Protein AF-A0A1G3KMD3-F1 (afdb_monomer_lite)

Sequence (163 aa):
MLLGLLVRQLAKPSARDAGPRIPVARTHPEAPNAVLRAITETIAKHGPEALTHSEKLIWNTAVVISFMTGDCRIAVPSDARVLSWGAARAGFNEMGFPALAELVRLFVLELAYRADLNVQNGTANSASLLRIAVLKQSFQASEGDIDFPREVEQLICRVYEWA

Structure (mmCIF, N/CA/C/O backbone):
data_AF-A0A1G3KMD3-F1
#
_entry.id   AF-A0A1G3KMD3-F1
#
loop_
_atom_site.group_PDB
_atom_site.id
_atom_site.type_symbol
_atom_site.label_atom_id
_atom_site.label_alt_id
_atom_site.label_comp_id
_atom_site.label_asym_id
_atom_site.label_entity_id
_atom_site.label_seq_id
_atom_site.pdbx_PDB_ins_code
_atom_site.Cartn_x
_atom_site.Cartn_y
_atom_site.Cartn_z
_atom_site.occupancy
_atom_site.B_iso_or_equiv
_atom_site.auth_seq_id
_atom_site.auth_comp_id
_atom_site.auth_asym_id
_atom_site.auth_atom_id
_atom_site.pdbx_PDB_model_num
ATOM 1 N N . MET A 1 1 ? -3.306 20.241 13.737 1.00 45.44 1 MET A N 1
ATOM 2 C CA . MET A 1 1 ? -2.906 20.863 12.441 1.00 45.44 1 MET A CA 1
ATOM 3 C C . MET A 1 1 ? -2.231 19.846 11.499 1.00 45.44 1 MET A C 1
ATOM 5 O O . MET A 1 1 ? -1.619 20.251 10.516 1.00 45.44 1 MET A O 1
ATOM 9 N N . LEU A 1 2 ? -2.371 18.533 11.756 1.00 51.25 2 LEU A N 1
ATOM 10 C CA . LEU A 1 2 ? -1.781 17.442 10.967 1.00 51.25 2 LEU A CA 1
ATOM 11 C C . LEU A 1 2 ? -2.693 16.989 9.817 1.00 51.25 2 LEU A C 1
ATOM 13 O O . LEU A 1 2 ? -2.203 16.745 8.716 1.00 51.25 2 LEU A O 1
ATOM 17 N N . LEU A 1 3 ? -4.017 17.007 10.019 1.00 44.91 3 LEU A N 1
ATOM 18 C CA . LEU A 1 3 ? -5.015 16.786 8.959 1.00 44.91 3 LEU A CA 1
ATOM 19 C C . LEU A 1 3 ? -4.788 17.666 7.716 1.00 44.91 3 LEU A C 1
ATOM 21 O O . LEU A 1 3 ? -4.818 17.169 6.595 1.00 44.91 3 LEU A O 1
ATOM 25 N N . GLY A 1 4 ? -4.476 18.955 7.892 1.00 36.94 4 GLY A N 1
ATOM 26 C CA . GLY A 1 4 ? -4.203 19.866 6.771 1.00 36.94 4 GLY A CA 1
ATOM 27 C C . GLY A 1 4 ? -2.923 19.536 5.987 1.00 36.94 4 GLY A C 1
ATOM 28 O O . GLY A 1 4 ? -2.862 19.767 4.779 1.00 36.94 4 GLY A O 1
ATOM 29 N N . LEU A 1 5 ? -1.913 18.958 6.648 1.00 53.28 5 LEU A N 1
ATOM 30 C CA . LEU A 1 5 ? -0.668 18.506 6.014 1.00 53.28 5 LEU A CA 1
ATOM 31 C C . LEU A 1 5 ? -0.867 17.187 5.257 1.00 53.28 5 LEU A C 1
ATOM 33 O O . LEU A 1 5 ? -0.389 17.063 4.131 1.00 53.28 5 LEU A O 1
ATOM 37 N N . LEU A 1 6 ? -1.632 16.249 5.820 1.00 52.62 6 LEU A N 1
ATOM 38 C CA . LEU A 1 6 ? -1.981 14.980 5.170 1.00 52.62 6 LEU A CA 1
ATOM 39 C C . LEU A 1 6 ? -2.913 15.185 3.968 1.00 52.62 6 LEU A C 1
ATOM 41 O O . LEU A 1 6 ? -2.683 14.597 2.915 1.00 52.62 6 LEU A O 1
ATOM 45 N N . VAL A 1 7 ? -3.890 16.094 4.065 1.00 53.06 7 VAL A N 1
ATOM 46 C CA . VAL A 1 7 ? -4.731 16.502 2.924 1.00 53.06 7 VAL A CA 1
ATOM 47 C C . VAL A 1 7 ? -3.888 17.162 1.829 1.00 53.06 7 VAL A C 1
ATOM 49 O O . VAL A 1 7 ? -4.084 16.866 0.654 1.00 53.06 7 VAL A O 1
ATOM 52 N N . ARG A 1 8 ? -2.894 17.992 2.179 1.00 50.34 8 ARG A N 1
ATOM 53 C CA . ARG A 1 8 ? -1.948 18.557 1.196 1.00 50.34 8 ARG A CA 1
ATOM 54 C C . ARG A 1 8 ? -1.037 17.506 0.561 1.00 50.34 8 ARG A C 1
ATOM 56 O O . ARG A 1 8 ? -0.717 17.644 -0.614 1.00 50.34 8 ARG A O 1
ATOM 63 N N . GLN A 1 9 ? -0.617 16.477 1.296 1.00 53.16 9 GLN A N 1
ATOM 64 C CA . GLN A 1 9 ? 0.147 15.361 0.727 1.00 53.16 9 GLN A CA 1
ATOM 65 C C . GLN A 1 9 ? -0.710 14.480 -0.191 1.00 53.16 9 GLN A C 1
ATOM 67 O O . GLN A 1 9 ? -0.226 14.054 -1.234 1.00 53.16 9 GLN A O 1
ATOM 72 N N . LEU A 1 10 ? -1.983 14.261 0.150 1.00 51.44 10 LEU A N 1
ATOM 73 C CA . LEU A 1 10 ? -2.960 13.576 -0.705 1.00 51.44 10 LEU A CA 1
ATOM 74 C C . LEU A 1 10 ? -3.308 14.378 -1.967 1.00 51.44 10 LEU A C 1
ATOM 76 O O . LEU A 1 10 ? -3.586 13.785 -3.003 1.00 51.44 10 LEU A O 1
ATOM 80 N N . ALA A 1 11 ? -3.321 15.710 -1.874 1.00 44.06 11 ALA A N 1
ATOM 81 C CA . ALA A 1 11 ? -3.710 16.600 -2.964 1.00 44.06 11 ALA A CA 1
ATOM 82 C C . ALA A 1 11 ? -2.563 16.965 -3.913 1.00 44.06 11 ALA A C 1
ATOM 84 O O . ALA A 1 11 ? -2.844 17.518 -4.971 1.00 44.06 11 ALA A O 1
ATOM 85 N N . LYS A 1 12 ? -1.294 16.705 -3.561 1.00 42.81 12 LYS A N 1
ATOM 86 C CA . LYS A 1 12 ? -0.161 17.001 -4.448 1.00 42.81 12 LYS A CA 1
ATOM 87 C C . LYS A 1 12 ? -0.196 16.047 -5.647 1.00 42.81 12 LYS A C 1
ATOM 89 O O . LYS A 1 12 ? 0.104 14.863 -5.468 1.00 42.81 12 LYS A O 1
ATOM 94 N N . PRO A 1 13 ? -0.497 16.539 -6.864 1.00 41.72 13 PRO A N 1
ATOM 95 C CA . PRO A 1 13 ? -0.239 15.771 -8.066 1.00 41.72 13 PRO A CA 1
ATOM 96 C C . PRO A 1 13 ? 1.269 15.554 -8.092 1.00 41.72 13 PRO A C 1
ATOM 98 O O . PRO A 1 13 ? 2.044 16.507 -7.973 1.00 41.72 13 PRO A O 1
ATOM 101 N N . SER A 1 14 ? 1.699 14.302 -8.167 1.00 45.31 14 SER A N 1
ATOM 102 C CA . SER A 1 14 ? 3.107 14.051 -8.434 1.00 45.31 14 SER A CA 1
ATOM 103 C C . SER A 1 14 ? 3.384 14.581 -9.835 1.00 45.31 14 SER A C 1
ATOM 105 O O . SER A 1 14 ? 2.706 14.195 -10.785 1.00 45.31 14 SER A O 1
ATOM 107 N N . ALA A 1 15 ? 4.304 15.539 -9.944 1.00 39.72 15 ALA A N 1
ATOM 108 C CA . ALA A 1 15 ? 4.711 16.073 -11.232 1.00 39.72 15 ALA A CA 1
ATOM 109 C C . ALA A 1 15 ? 5.185 14.911 -12.113 1.00 39.72 15 ALA A C 1
ATOM 111 O O . ALA A 1 15 ? 5.959 14.058 -11.673 1.00 39.72 15 ALA A O 1
ATOM 112 N N . ARG A 1 16 ? 4.665 14.864 -13.338 1.00 42.00 16 ARG A N 1
ATOM 113 C CA . ARG A 1 16 ? 5.028 13.864 -14.333 1.00 42.00 16 ARG A CA 1
ATOM 114 C C . ARG A 1 16 ? 6.374 14.294 -14.907 1.00 42.00 16 ARG A C 1
ATOM 116 O O . ARG A 1 16 ? 6.384 15.108 -15.817 1.00 42.00 16 ARG A O 1
ATOM 123 N N . ASP A 1 17 ? 7.484 13.838 -14.328 1.00 48.19 17 ASP A N 1
ATOM 124 C CA . ASP A 1 17 ? 8.759 13.883 -15.044 1.00 48.19 17 ASP A CA 1
ATOM 125 C C . ASP A 1 17 ? 9.845 12.943 -14.513 1.00 48.19 17 ASP A C 1
ATOM 127 O O . ASP A 1 17 ? 9.898 12.604 -13.328 1.00 48.19 17 ASP A O 1
ATOM 131 N N . ALA A 1 18 ? 10.710 12.579 -15.465 1.00 40.84 18 ALA A N 1
ATOM 132 C CA . ALA A 1 18 ? 11.670 11.478 -15.507 1.00 40.84 18 ALA A CA 1
ATOM 133 C C . ALA A 1 18 ? 11.014 10.089 -15.502 1.00 40.84 18 ALA A C 1
ATOM 135 O O . ALA A 1 18 ? 10.571 9.575 -14.471 1.00 40.84 18 ALA A O 1
ATOM 136 N N . GLY A 1 19 ? 11.006 9.474 -16.689 1.00 49.06 19 GLY A N 1
ATOM 137 C CA . GLY A 1 19 ? 10.755 8.050 -16.841 1.00 49.06 19 GLY A CA 1
ATOM 138 C C . GLY A 1 19 ? 11.660 7.227 -15.911 1.00 49.06 19 GLY A C 1
ATOM 139 O O . GLY A 1 19 ? 12.709 7.707 -15.463 1.00 49.06 19 GLY A O 1
ATOM 140 N N . PRO A 1 20 ? 11.232 6.011 -15.566 1.00 50.19 20 PRO A N 1
ATOM 141 C CA . PRO A 1 20 ? 11.917 5.187 -14.588 1.00 50.19 20 PRO A CA 1
ATOM 142 C C . PRO A 1 20 ? 13.421 5.030 -14.862 1.00 50.19 20 PRO A C 1
ATOM 144 O O . PRO A 1 20 ? 13.838 4.814 -16.000 1.00 50.19 20 PRO A O 1
ATOM 147 N N . ARG A 1 21 ? 14.246 5.062 -13.806 1.00 58.69 21 ARG A N 1
ATOM 148 C CA . ARG A 1 21 ? 15.688 4.786 -13.908 1.00 58.69 21 ARG A CA 1
ATOM 149 C C . ARG A 1 21 ? 15.929 3.279 -13.993 1.00 58.69 21 ARG A C 1
ATOM 151 O O . ARG A 1 21 ? 16.470 2.679 -13.072 1.00 58.69 21 ARG A O 1
ATOM 158 N N . ILE A 1 22 ? 15.524 2.650 -15.092 1.00 53.31 22 ILE A N 1
ATOM 159 C CA . ILE A 1 22 ? 15.974 1.284 -15.372 1.00 53.31 22 ILE A CA 1
ATOM 160 C C . ILE A 1 22 ? 17.450 1.366 -15.795 1.00 53.31 22 ILE A C 1
ATOM 162 O O . ILE A 1 22 ? 17.789 2.195 -16.646 1.00 53.31 22 ILE A O 1
ATOM 166 N N . PRO A 1 23 ? 18.362 0.540 -15.255 1.00 41.34 23 PRO A N 1
ATOM 167 C CA . PRO A 1 23 ? 19.674 0.370 -15.865 1.00 41.34 23 PRO A CA 1
ATOM 168 C C . PRO A 1 23 ? 19.508 -0.081 -17.329 1.00 41.34 23 PRO A C 1
ATOM 170 O O . PRO A 1 23 ? 18.838 -1.069 -17.608 1.00 41.34 23 PRO A O 1
ATOM 173 N N . VAL A 1 24 ? 20.148 0.650 -18.249 1.00 39.69 24 VAL A N 1
ATOM 174 C CA . VAL A 1 24 ? 20.067 0.609 -19.734 1.00 39.69 24 VAL A CA 1
ATOM 175 C C . VAL A 1 24 ? 20.451 -0.743 -20.380 1.00 39.69 24 VAL A C 1
ATOM 177 O O . VAL A 1 24 ? 20.655 -0.851 -21.582 1.00 39.69 24 VAL A O 1
ATOM 180 N N . ALA A 1 25 ? 20.531 -1.825 -19.616 1.00 37.81 25 ALA A N 1
ATOM 181 C CA . ALA A 1 25 ? 20.879 -3.139 -20.127 1.00 37.81 25 ALA A CA 1
ATOM 182 C C . ALA A 1 25 ? 20.048 -4.207 -19.426 1.00 37.81 25 ALA A C 1
ATOM 184 O O . ALA A 1 25 ? 20.525 -4.748 -18.436 1.00 37.81 25 ALA A O 1
ATOM 185 N N . ARG A 1 26 ? 18.836 -4.518 -19.903 1.00 48.09 26 ARG A N 1
ATOM 186 C CA . ARG A 1 26 ? 18.143 -5.786 -19.593 1.00 48.09 26 ARG A CA 1
ATOM 187 C C . ARG A 1 26 ? 16.953 -6.005 -20.531 1.00 48.09 26 ARG A C 1
ATOM 189 O O . ARG A 1 26 ? 16.083 -5.157 -20.644 1.00 48.09 26 ARG A O 1
ATOM 196 N N . THR A 1 27 ? 16.944 -7.149 -21.208 1.00 41.28 27 THR A N 1
ATOM 197 C CA . THR A 1 27 ? 16.035 -7.546 -22.302 1.00 41.28 27 THR A CA 1
ATOM 198 C C . THR A 1 27 ? 14.841 -8.404 -21.856 1.00 41.28 27 THR A C 1
ATOM 200 O O . THR A 1 27 ? 14.217 -9.054 -22.688 1.00 41.28 27 THR A O 1
ATOM 203 N N . HIS A 1 28 ? 14.513 -8.436 -20.562 1.00 41.03 28 HIS A N 1
ATOM 204 C CA . HIS A 1 28 ? 13.380 -9.201 -20.032 1.00 41.03 28 HIS A CA 1
ATOM 205 C C . HIS A 1 28 ? 12.579 -8.370 -19.027 1.00 41.03 28 HIS A C 1
ATOM 207 O O . HIS A 1 28 ? 13.194 -7.569 -18.318 1.00 41.03 28 HIS A O 1
ATOM 213 N N . PRO A 1 29 ? 11.252 -8.586 -18.917 1.00 50.47 29 PRO A N 1
ATOM 214 C CA . PRO A 1 29 ? 10.494 -8.065 -17.792 1.00 50.47 29 PRO A CA 1
ATOM 215 C C . PRO A 1 29 ? 11.114 -8.640 -16.517 1.00 50.47 29 PRO A C 1
ATOM 217 O O . PRO A 1 29 ? 11.169 -9.858 -16.327 1.00 50.47 29 PRO A O 1
ATOM 220 N N . GLU A 1 30 ? 11.693 -7.779 -15.681 1.00 56.38 30 GLU A N 1
ATOM 221 C CA . GLU A 1 30 ? 12.192 -8.221 -14.386 1.00 56.38 30 GLU A CA 1
ATOM 222 C C . GLU A 1 30 ? 11.008 -8.758 -13.576 1.00 56.38 30 GLU A C 1
ATOM 224 O O . GLU A 1 30 ? 9.944 -8.138 -13.535 1.00 56.38 30 GLU A O 1
ATOM 229 N N . ALA A 1 31 ? 11.197 -9.900 -12.908 1.00 65.94 31 ALA A N 1
ATOM 230 C CA . ALA A 1 31 ? 10.206 -10.390 -11.959 1.00 65.94 31 ALA A CA 1
ATOM 231 C C . ALA A 1 31 ? 9.879 -9.258 -10.959 1.00 65.94 31 ALA A C 1
ATOM 233 O O . ALA A 1 31 ? 10.814 -8.595 -10.500 1.00 65.94 31 ALA A O 1
ATOM 234 N N . PRO A 1 32 ? 8.611 -9.047 -10.561 1.00 70.00 32 PRO A N 1
ATOM 235 C CA . PRO A 1 32 ? 8.186 -7.943 -9.684 1.00 70.00 32 PRO A CA 1
ATOM 236 C C . PRO A 1 32 ? 9.068 -7.736 -8.445 1.00 70.00 32 PRO A C 1
ATOM 238 O O . PRO A 1 32 ? 9.330 -6.617 -8.003 1.00 70.00 32 PRO A O 1
ATOM 241 N N . ASN A 1 33 ? 9.594 -8.840 -7.918 1.00 77.50 33 ASN A N 1
ATOM 242 C CA . ASN A 1 33 ? 10.479 -8.874 -6.763 1.00 77.50 33 ASN A CA 1
ATOM 243 C C . ASN A 1 33 ? 11.841 -8.198 -7.001 1.00 77.50 33 ASN A C 1
ATOM 245 O O . ASN A 1 33 ? 12.422 -7.665 -6.059 1.00 77.50 33 ASN A O 1
ATOM 249 N N . ALA A 1 34 ? 12.367 -8.214 -8.227 1.00 82.19 34 ALA A N 1
ATOM 250 C CA . ALA A 1 34 ? 13.612 -7.537 -8.580 1.00 82.19 34 ALA A CA 1
ATOM 251 C C . ALA A 1 34 ? 13.425 -6.013 -8.638 1.00 82.19 34 ALA A C 1
ATOM 253 O O . ALA A 1 34 ? 14.234 -5.294 -8.055 1.00 82.19 34 ALA A O 1
ATOM 254 N N . VAL A 1 35 ? 12.311 -5.531 -9.200 1.00 86.62 35 VAL A N 1
ATOM 255 C CA . VAL A 1 35 ? 11.962 -4.099 -9.203 1.00 86.62 35 VAL A CA 1
ATOM 256 C C . VAL A 1 35 ? 11.774 -3.578 -7.778 1.00 86.62 35 VAL A C 1
ATOM 258 O O . VAL A 1 35 ? 12.380 -2.577 -7.397 1.00 86.62 35 VAL A O 1
ATOM 261 N N . LEU A 1 36 ? 10.998 -4.280 -6.944 1.00 88.75 36 LEU A N 1
ATOM 262 C CA . LEU A 1 36 ? 10.807 -3.888 -5.540 1.00 88.75 36 LEU A CA 1
ATOM 263 C C . LEU A 1 36 ? 12.123 -3.907 -4.745 1.00 88.75 36 LEU A C 1
ATOM 265 O O . LEU A 1 36 ? 12.354 -3.032 -3.903 1.00 88.75 36 LEU A O 1
ATOM 269 N N . ARG A 1 37 ? 13.028 -4.848 -5.044 1.00 88.56 37 ARG A N 1
ATOM 270 C CA . ARG A 1 37 ? 14.371 -4.890 -4.450 1.00 88.56 37 ARG A CA 1
ATOM 271 C C . ARG A 1 37 ? 15.232 -3.709 -4.896 1.00 88.56 37 ARG A C 1
ATOM 273 O O . ARG A 1 37 ? 15.825 -3.059 -4.042 1.00 88.56 37 ARG A O 1
ATOM 280 N N . ALA A 1 38 ? 15.254 -3.386 -6.187 1.00 88.44 38 ALA A N 1
ATOM 281 C CA . ALA A 1 38 ? 15.999 -2.245 -6.720 1.00 88.44 38 ALA A CA 1
ATOM 282 C C . ALA A 1 38 ? 15.508 -0.911 -6.127 1.00 88.44 38 ALA A C 1
ATOM 284 O O . ALA A 1 38 ? 16.309 -0.043 -5.766 1.00 88.44 38 ALA A O 1
ATOM 285 N N . ILE A 1 39 ? 14.191 -0.767 -5.945 1.00 90.94 39 ILE A N 1
ATOM 286 C CA . ILE A 1 39 ? 13.605 0.377 -5.239 1.00 90.94 39 ILE A CA 1
ATOM 287 C C . ILE A 1 39 ? 14.072 0.408 -3.779 1.00 90.94 39 ILE A C 1
ATOM 289 O O . ILE A 1 39 ? 14.501 1.459 -3.301 1.00 90.94 39 ILE A O 1
ATOM 293 N N . THR A 1 40 ? 14.044 -0.730 -3.079 1.00 90.88 40 THR A N 1
ATOM 294 C CA . THR A 1 40 ? 14.529 -0.838 -1.689 1.00 90.88 40 THR A CA 1
ATOM 295 C C . THR A 1 40 ? 15.991 -0.396 -1.572 1.00 90.88 40 THR A C 1
ATOM 297 O O . THR A 1 40 ? 16.324 0.426 -0.718 1.00 90.88 40 THR A O 1
ATOM 300 N N . GLU A 1 41 ? 16.862 -0.884 -2.459 1.00 89.38 41 GLU A N 1
ATOM 301 C CA . GLU A 1 41 ? 18.278 -0.501 -2.517 1.00 89.38 41 GLU A CA 1
ATOM 302 C C . GLU A 1 41 ? 18.455 0.998 -2.787 1.00 89.38 41 GLU A C 1
ATOM 304 O O . GLU A 1 41 ? 19.283 1.658 -2.154 1.00 89.38 41 GLU A O 1
ATOM 309 N N . THR A 1 42 ? 17.638 1.564 -3.6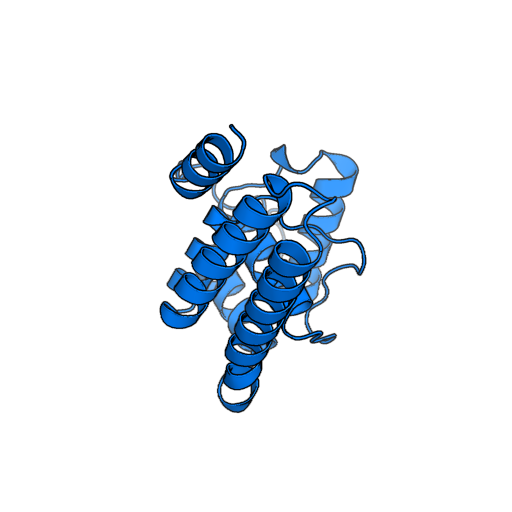78 1.00 90.69 42 THR A N 1
ATOM 310 C CA . THR A 1 42 ? 17.643 3.002 -3.973 1.00 90.69 42 THR A CA 1
ATOM 311 C C . THR A 1 42 ? 17.256 3.827 -2.747 1.00 90.69 42 THR A C 1
ATOM 313 O O . THR A 1 42 ? 17.951 4.794 -2.426 1.00 90.69 42 THR A O 1
ATOM 316 N N . ILE A 1 43 ? 16.206 3.429 -2.017 1.00 90.19 43 ILE A N 1
ATOM 317 C CA . ILE A 1 43 ? 15.803 4.083 -0.764 1.00 90.19 43 ILE A CA 1
ATOM 318 C C . ILE A 1 43 ? 16.940 4.005 0.260 1.00 90.19 43 ILE A C 1
ATOM 320 O O . ILE A 1 43 ? 17.276 5.017 0.872 1.00 90.19 43 ILE A O 1
ATOM 324 N N . ALA A 1 44 ? 17.554 2.832 0.431 1.00 89.25 44 ALA A N 1
ATOM 325 C CA . ALA A 1 44 ? 18.616 2.624 1.412 1.00 89.25 44 ALA A CA 1
ATOM 326 C C . ALA A 1 44 ? 19.871 3.460 1.113 1.00 89.25 44 ALA A C 1
ATOM 328 O O . ALA A 1 44 ? 20.491 4.003 2.026 1.00 89.25 44 ALA A O 1
ATOM 329 N N . LYS A 1 45 ? 20.245 3.581 -0.165 1.00 92.31 45 LYS A N 1
ATOM 330 C CA . LYS A 1 45 ? 21.483 4.249 -0.584 1.00 92.31 45 LYS A CA 1
ATOM 331 C C . LYS A 1 45 ? 21.335 5.760 -0.763 1.00 92.31 45 LYS A C 1
ATOM 333 O O . LYS A 1 45 ? 22.273 6.504 -0.488 1.00 92.31 45 LYS A O 1
ATOM 338 N N . HIS A 1 46 ? 20.187 6.211 -1.264 1.00 91.00 46 HIS A N 1
ATOM 339 C CA . HIS A 1 46 ? 19.984 7.591 -1.715 1.00 91.00 46 HIS A CA 1
ATOM 340 C C . HIS A 1 46 ? 18.798 8.295 -1.042 1.00 91.00 46 HIS A C 1
ATOM 342 O O . HIS A 1 46 ? 18.573 9.482 -1.278 1.00 91.00 46 HIS A O 1
ATOM 348 N N . GLY A 1 47 ? 18.060 7.593 -0.181 1.00 89.62 47 GLY A N 1
ATOM 349 C CA . GLY A 1 47 ? 16.870 8.107 0.482 1.00 89.62 47 GLY A CA 1
ATOM 350 C C . GLY A 1 47 ? 15.606 8.037 -0.389 1.00 89.62 47 GLY A C 1
ATOM 351 O O . GLY A 1 47 ? 15.671 7.876 -1.609 1.00 89.62 47 GLY A O 1
ATOM 352 N N . PRO A 1 48 ? 14.419 8.188 0.226 1.00 87.12 48 PRO A N 1
ATOM 353 C CA . PRO A 1 48 ? 13.127 8.045 -0.454 1.00 87.12 48 PRO A CA 1
ATOM 354 C C . PRO A 1 48 ? 12.849 9.125 -1.511 1.00 87.12 48 PRO A C 1
ATOM 356 O O . PRO A 1 48 ? 12.050 8.910 -2.423 1.00 87.12 48 PRO A O 1
ATOM 359 N N . GLU A 1 49 ? 13.506 10.284 -1.419 1.00 88.88 49 GLU A N 1
ATOM 360 C CA . GLU A 1 49 ? 13.357 11.359 -2.408 1.00 88.88 49 GLU A CA 1
ATOM 361 C C . GLU A 1 49 ? 14.078 11.076 -3.725 1.00 88.88 49 GLU A C 1
ATOM 363 O O . GLU A 1 49 ? 13.774 11.708 -4.734 1.00 88.88 49 GLU A O 1
ATOM 368 N N . ALA A 1 50 ? 14.983 10.094 -3.745 1.00 88.56 50 ALA A N 1
ATOM 369 C CA . ALA A 1 50 ? 15.665 9.683 -4.962 1.00 88.56 50 ALA A CA 1
ATOM 370 C C . ALA A 1 50 ? 14.751 8.923 -5.935 1.00 88.56 50 ALA A C 1
ATOM 372 O O . ALA A 1 50 ? 15.122 8.796 -7.103 1.00 88.56 50 ALA A O 1
ATOM 373 N N . LEU A 1 51 ? 13.591 8.437 -5.477 1.00 87.81 51 LEU A N 1
ATOM 374 C CA . LEU A 1 51 ? 12.644 7.682 -6.294 1.00 87.81 51 LEU A CA 1
ATOM 375 C C . LEU A 1 51 ? 11.942 8.566 -7.330 1.00 87.81 51 LEU A C 1
ATOM 377 O O . LEU A 1 51 ? 11.432 9.647 -7.015 1.00 87.81 51 LEU A O 1
ATOM 381 N N . THR A 1 52 ? 11.853 8.053 -8.553 1.00 88.56 52 THR A N 1
ATOM 382 C CA . THR A 1 52 ? 11.005 8.580 -9.628 1.00 88.56 52 THR A CA 1
ATOM 383 C C . THR A 1 52 ? 9.524 8.487 -9.261 1.00 88.56 52 THR A C 1
ATOM 385 O O . THR A 1 52 ? 9.126 7.795 -8.318 1.00 88.56 52 THR A O 1
ATOM 388 N N . HIS A 1 53 ? 8.671 9.181 -10.017 1.00 86.62 53 HIS A N 1
ATOM 389 C CA . HIS A 1 53 ? 7.228 9.110 -9.796 1.00 86.62 53 HIS A CA 1
ATOM 390 C C . HIS A 1 53 ? 6.691 7.676 -9.938 1.00 86.62 53 HIS A C 1
ATOM 392 O O . HIS A 1 53 ? 5.956 7.210 -9.067 1.00 86.62 53 HIS A O 1
ATOM 398 N N . SER A 1 54 ? 7.126 6.974 -10.984 1.00 88.44 54 SER A N 1
ATOM 399 C CA . SER A 1 54 ? 6.814 5.571 -11.256 1.00 88.44 54 SER A CA 1
ATOM 400 C C . SER A 1 54 ? 7.201 4.646 -10.100 1.00 88.44 54 SER A C 1
ATOM 402 O O . SER A 1 54 ? 6.378 3.873 -9.614 1.00 88.44 54 SER A O 1
ATOM 404 N N . GLU A 1 55 ? 8.425 4.778 -9.586 1.00 91.06 55 GLU A N 1
ATOM 405 C CA . GLU A 1 55 ? 8.898 3.980 -8.448 1.00 91.06 55 GLU A CA 1
ATOM 406 C C . GLU A 1 55 ? 8.122 4.302 -7.170 1.00 91.06 55 GLU A C 1
ATOM 408 O O . GLU A 1 55 ? 7.765 3.394 -6.420 1.00 91.06 55 GLU A O 1
ATOM 413 N N . LYS A 1 56 ? 7.793 5.581 -6.932 1.00 91.88 56 LYS A N 1
ATOM 414 C CA . LYS A 1 56 ? 6.916 5.976 -5.820 1.00 91.88 56 LYS A CA 1
ATOM 415 C C . LYS A 1 56 ? 5.542 5.324 -5.969 1.00 91.88 56 LYS A C 1
ATOM 417 O O . LYS A 1 56 ? 5.007 4.841 -4.976 1.00 91.88 56 LYS A O 1
ATOM 422 N N . LEU A 1 57 ? 4.967 5.291 -7.165 1.00 92.88 57 LEU A N 1
ATOM 423 C CA . LEU A 1 57 ? 3.669 4.668 -7.403 1.00 92.88 57 LEU A CA 1
ATOM 424 C C . LEU A 1 57 ? 3.710 3.161 -7.097 1.00 92.88 57 LEU A C 1
ATOM 426 O O . LEU A 1 57 ? 2.896 2.680 -6.307 1.00 92.88 57 LEU A O 1
ATOM 430 N N . ILE A 1 58 ? 4.695 2.437 -7.636 1.00 93.75 58 ILE A N 1
ATOM 431 C CA . ILE A 1 58 ? 4.848 0.985 -7.443 1.00 93.75 58 ILE A CA 1
ATOM 432 C C . ILE A 1 58 ? 5.103 0.651 -5.973 1.00 93.75 58 ILE A C 1
ATOM 434 O O . ILE A 1 58 ? 4.376 -0.148 -5.383 1.00 93.75 58 ILE A O 1
ATOM 438 N N . TRP A 1 59 ? 6.093 1.305 -5.359 1.00 95.44 59 TRP A N 1
ATOM 439 C CA . TRP A 1 59 ? 6.478 1.067 -3.969 1.00 95.44 59 TRP A CA 1
ATOM 440 C C . TRP A 1 59 ? 5.314 1.262 -3.010 1.00 95.44 59 TRP A C 1
ATOM 442 O O . TRP A 1 59 ? 4.990 0.380 -2.221 1.00 95.44 59 TRP A O 1
ATOM 452 N N . ASN A 1 60 ? 4.666 2.427 -3.079 1.00 96.31 60 ASN A N 1
ATOM 453 C CA . ASN A 1 60 ? 3.621 2.771 -2.125 1.00 96.31 60 ASN A CA 1
ATOM 454 C C . ASN A 1 60 ? 2.401 1.862 -2.274 1.00 96.31 60 ASN A C 1
ATOM 456 O O . ASN A 1 60 ? 1.787 1.513 -1.269 1.00 96.31 60 ASN A O 1
ATOM 460 N N . THR A 1 61 ? 2.083 1.438 -3.496 1.00 96.31 61 THR A N 1
ATOM 461 C CA . THR A 1 61 ? 0.992 0.489 -3.745 1.00 96.31 61 THR A CA 1
ATOM 462 C C . THR A 1 61 ? 1.329 -0.889 -3.181 1.00 96.31 61 THR A C 1
ATOM 464 O O . THR A 1 61 ? 0.556 -1.422 -2.389 1.00 96.31 61 THR A O 1
ATOM 467 N N . ALA A 1 62 ? 2.518 -1.422 -3.483 1.00 95.38 62 ALA A N 1
ATOM 468 C CA . ALA A 1 62 ? 2.970 -2.718 -2.977 1.00 95.38 62 ALA A CA 1
ATOM 469 C C . ALA A 1 62 ? 3.039 -2.761 -1.441 1.00 95.38 62 ALA A C 1
ATOM 471 O O . ALA A 1 62 ? 2.579 -3.725 -0.829 1.00 95.38 62 ALA A O 1
ATOM 472 N N . VAL A 1 63 ? 3.548 -1.700 -0.802 1.00 95.44 63 VAL A N 1
ATOM 473 C CA . VAL A 1 63 ? 3.600 -1.600 0.666 1.00 95.44 63 VAL A CA 1
ATOM 474 C C . VAL A 1 63 ? 2.199 -1.572 1.270 1.00 95.44 63 VAL A C 1
ATOM 476 O O . VAL A 1 63 ? 1.965 -2.248 2.269 1.00 95.44 63 VAL A O 1
ATOM 479 N N . VAL A 1 64 ? 1.255 -0.826 0.684 1.00 95.38 64 VAL A N 1
ATOM 480 C CA . VAL A 1 64 ? -0.129 -0.816 1.178 1.00 95.38 64 VAL A CA 1
ATOM 481 C C . VAL A 1 64 ? -0.762 -2.194 1.048 1.00 95.38 64 VAL A C 1
ATOM 483 O O . VAL A 1 64 ? -1.366 -2.652 2.013 1.00 95.38 64 VAL A O 1
ATOM 486 N N . ILE A 1 65 ? -0.594 -2.877 -0.088 1.00 94.94 65 ILE A N 1
ATOM 487 C CA . ILE A 1 65 ? -1.119 -4.235 -0.250 1.00 94.94 65 ILE A CA 1
ATOM 488 C C . ILE A 1 65 ? -0.519 -5.150 0.816 1.00 94.94 65 ILE A C 1
ATOM 490 O O . ILE A 1 65 ? -1.274 -5.754 1.573 1.00 94.94 65 ILE A O 1
ATOM 494 N N . SER A 1 66 ? 0.811 -5.200 0.940 1.00 92.81 66 SER A N 1
ATOM 495 C CA . SER A 1 66 ? 1.503 -6.039 1.927 1.00 92.81 66 SER A CA 1
ATOM 496 C C . SER A 1 66 ? 1.041 -5.743 3.361 1.00 92.81 66 SER A C 1
ATOM 498 O O . SER A 1 66 ? 0.747 -6.659 4.123 1.00 92.81 66 SER A O 1
ATOM 500 N N . PHE A 1 67 ? 0.860 -4.470 3.721 1.00 91.00 67 PHE A N 1
ATOM 501 C CA . PHE A 1 67 ? 0.371 -4.071 5.042 1.00 91.00 67 PHE A CA 1
ATOM 502 C C . PHE A 1 67 ? -1.093 -4.478 5.305 1.00 91.00 67 PHE A C 1
ATOM 504 O O . PHE A 1 67 ? -1.446 -4.901 6.416 1.00 91.00 67 PHE A O 1
ATOM 511 N N . MET A 1 68 ? -1.962 -4.328 4.302 1.00 91.69 68 MET A N 1
ATOM 512 C CA . MET A 1 68 ? -3.398 -4.596 4.431 1.00 91.69 68 MET A CA 1
ATOM 513 C C . MET A 1 68 ? -3.719 -6.089 4.373 1.00 91.69 68 MET A C 1
ATOM 515 O O . MET A 1 68 ? -4.612 -6.534 5.086 1.00 91.69 68 MET A O 1
ATOM 519 N N . THR A 1 69 ? -2.977 -6.859 3.585 1.00 90.12 69 THR A N 1
ATOM 520 C CA . THR A 1 69 ? -3.242 -8.286 3.334 1.00 90.12 69 THR A CA 1
ATOM 521 C C . THR A 1 69 ? -2.345 -9.207 4.153 1.00 90.12 69 THR A C 1
ATOM 523 O O . THR A 1 69 ? -2.788 -10.237 4.648 1.00 90.12 69 THR A O 1
ATOM 526 N N . GLY A 1 70 ? -1.092 -8.807 4.384 1.00 86.38 70 GLY A N 1
ATOM 527 C CA . GLY A 1 70 ? -0.053 -9.709 4.869 1.00 86.38 70 GLY A CA 1
ATOM 528 C C . GLY A 1 70 ? 0.478 -10.658 3.789 1.00 86.38 70 GLY A C 1
ATOM 529 O O . GLY A 1 70 ? 1.170 -11.614 4.138 1.00 86.38 70 GLY A O 1
ATOM 530 N N . ASP A 1 71 ? 0.173 -10.421 2.506 1.00 85.81 71 ASP A N 1
ATOM 531 C CA . ASP A 1 71 ? 0.616 -11.280 1.407 1.00 85.81 71 ASP A CA 1
ATOM 532 C C . ASP A 1 71 ? 2.148 -11.277 1.286 1.00 85.81 71 ASP A C 1
ATOM 534 O O . ASP A 1 71 ? 2.773 -10.294 0.875 1.00 85.81 71 ASP A O 1
ATOM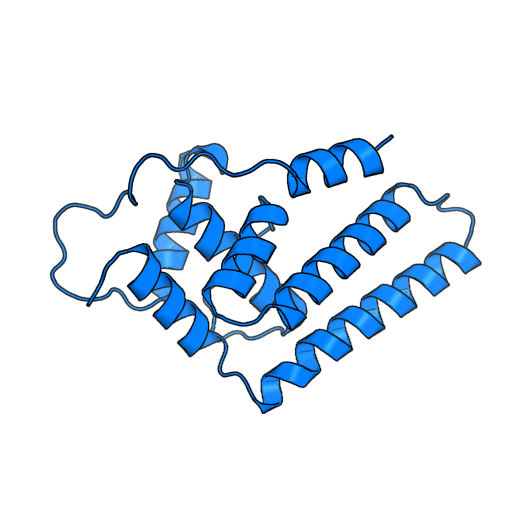 538 N N . CYS A 1 72 ? 2.758 -12.406 1.649 1.00 82.75 72 CYS A N 1
ATOM 539 C CA . CYS A 1 72 ? 4.204 -12.600 1.639 1.00 82.75 72 CYS A CA 1
ATOM 540 C C . CYS A 1 72 ? 4.778 -12.853 0.238 1.00 82.75 72 CYS A C 1
ATOM 542 O O . CYS A 1 72 ? 6.000 -12.879 0.077 1.00 82.75 72 CYS A O 1
ATOM 544 N N . ARG A 1 73 ? 3.925 -13.038 -0.781 1.00 86.31 73 ARG A N 1
ATOM 545 C CA . ARG A 1 73 ? 4.352 -13.217 -2.178 1.00 86.31 73 ARG A CA 1
ATOM 546 C C . ARG A 1 73 ? 4.838 -11.906 -2.797 1.00 86.31 73 ARG A C 1
ATOM 548 O O . ARG A 1 73 ? 5.600 -11.939 -3.760 1.00 86.31 73 ARG A O 1
ATOM 555 N N . ILE A 1 74 ? 4.433 -10.765 -2.237 1.00 86.31 74 ILE A N 1
ATOM 556 C CA . ILE A 1 74 ? 4.911 -9.439 -2.629 1.00 86.31 74 ILE A CA 1
ATOM 557 C C . ILE A 1 74 ? 6.190 -9.151 -1.836 1.00 86.31 74 ILE A C 1
ATOM 559 O O . ILE A 1 74 ? 6.139 -9.006 -0.617 1.00 86.31 74 ILE A O 1
ATOM 563 N N . ALA A 1 75 ? 7.342 -9.064 -2.512 1.00 84.00 75 ALA A N 1
ATOM 564 C CA . ALA A 1 75 ? 8.656 -8.908 -1.874 1.00 84.00 75 ALA A CA 1
ATOM 565 C C . ALA A 1 75 ? 8.917 -7.496 -1.311 1.00 84.00 75 ALA A C 1
ATOM 567 O O . ALA A 1 75 ? 9.858 -6.806 -1.706 1.00 84.00 75 ALA A O 1
ATOM 568 N N . VAL A 1 76 ? 8.080 -7.069 -0.369 1.00 89.12 76 VAL A N 1
ATOM 569 C CA . VAL A 1 76 ? 8.243 -5.851 0.420 1.00 89.12 76 VAL A CA 1
ATOM 570 C C . VAL A 1 76 ? 8.928 -6.211 1.751 1.00 89.12 76 VAL A C 1
ATOM 572 O O . VAL A 1 76 ? 8.483 -7.140 2.426 1.00 89.12 76 VAL A O 1
ATOM 575 N N . PRO A 1 77 ? 10.004 -5.509 2.156 1.00 86.62 77 PRO A N 1
ATOM 576 C CA . PRO A 1 77 ? 10.635 -5.705 3.463 1.00 86.62 77 PRO A CA 1
ATOM 577 C C . PRO A 1 77 ? 9.660 -5.498 4.632 1.00 86.62 77 PRO A C 1
ATOM 579 O O . PRO A 1 77 ? 8.781 -4.642 4.573 1.00 86.62 77 PRO A O 1
ATOM 582 N N . SER A 1 78 ? 9.850 -6.220 5.738 1.00 84.56 78 SER A N 1
ATOM 583 C CA . SER A 1 78 ? 8.960 -6.141 6.910 1.00 84.56 78 SER A CA 1
ATOM 584 C C . SER A 1 78 ? 8.934 -4.770 7.598 1.00 84.56 78 SER A C 1
ATOM 586 O O . SER A 1 78 ? 7.992 -4.458 8.321 1.00 84.56 78 SER A O 1
ATOM 588 N N . ASP A 1 79 ? 9.975 -3.961 7.414 1.00 85.00 79 ASP A N 1
ATOM 589 C CA . ASP A 1 79 ? 10.114 -2.606 7.951 1.00 85.00 79 ASP A CA 1
ATOM 590 C C . ASP A 1 79 ? 9.773 -1.511 6.924 1.00 85.00 79 ASP A C 1
ATOM 592 O O . ASP A 1 79 ? 9.926 -0.316 7.211 1.00 85.00 79 ASP A O 1
ATOM 596 N N . ALA A 1 80 ? 9.291 -1.901 5.739 1.00 89.94 80 ALA A N 1
ATOM 597 C CA . ALA A 1 80 ? 8.918 -0.975 4.686 1.00 89.94 80 ALA A CA 1
ATOM 598 C C . ALA A 1 80 ? 7.809 -0.019 5.136 1.00 89.94 80 ALA A C 1
ATOM 600 O O . ALA A 1 80 ? 6.894 -0.362 5.888 1.00 89.94 80 ALA A O 1
ATOM 601 N N . ARG A 1 81 ? 7.881 1.219 4.641 1.00 91.25 81 ARG A N 1
ATOM 602 C CA . ARG A 1 81 ? 6.935 2.284 4.983 1.00 91.25 81 ARG A CA 1
ATOM 603 C C . ARG A 1 81 ? 6.318 2.883 3.735 1.00 91.25 81 ARG A C 1
ATOM 605 O O . ARG A 1 81 ? 6.984 3.040 2.709 1.00 91.25 81 ARG A O 1
ATOM 612 N N . VAL A 1 82 ? 5.056 3.286 3.868 1.00 92.06 82 VAL A N 1
ATOM 613 C CA . VAL A 1 82 ? 4.384 4.119 2.872 1.00 92.06 82 VAL A CA 1
ATOM 614 C C . VAL A 1 82 ? 5.010 5.512 2.926 1.00 92.06 82 VAL A C 1
ATOM 616 O O . VAL A 1 82 ? 4.914 6.217 3.928 1.00 92.06 82 VAL A O 1
ATOM 619 N N . LEU A 1 83 ? 5.680 5.888 1.843 1.00 91.31 83 LEU A N 1
ATOM 620 C CA . LEU A 1 83 ? 6.338 7.178 1.637 1.00 91.31 83 LEU A CA 1
ATOM 621 C C . LEU A 1 83 ? 5.355 8.249 1.136 1.00 91.31 83 LEU A C 1
ATOM 623 O O . LEU A 1 83 ? 5.524 9.432 1.409 1.00 91.31 83 LEU A O 1
ATOM 627 N N . SER A 1 84 ? 4.333 7.841 0.380 1.00 91.88 84 SER A N 1
ATOM 628 C CA . SER A 1 84 ? 3.289 8.708 -0.165 1.00 91.88 84 SER A CA 1
ATOM 629 C C . SER A 1 84 ? 1.976 7.948 -0.332 1.00 91.88 84 SER A C 1
ATOM 631 O O . SER A 1 84 ? 1.806 7.129 -1.236 1.00 91.88 84 SER A O 1
ATOM 633 N N . TRP A 1 85 ? 1.003 8.283 0.511 1.00 91.88 85 TRP A N 1
ATOM 634 C CA . TRP A 1 85 ? -0.354 7.744 0.424 1.00 91.88 85 TRP A CA 1
ATOM 635 C C . TRP A 1 85 ? -1.098 8.178 -0.843 1.00 91.88 85 TRP A C 1
ATOM 637 O O . TRP A 1 85 ? -1.915 7.426 -1.369 1.00 91.88 85 TRP A O 1
ATOM 647 N N . GLY A 1 86 ? -0.791 9.371 -1.363 1.00 91.75 86 GLY A N 1
ATOM 648 C CA . GLY A 1 86 ? -1.311 9.828 -2.652 1.00 91.75 86 GLY A CA 1
ATOM 649 C C . GLY A 1 86 ? -0.821 8.949 -3.805 1.00 91.75 86 GLY A C 1
ATOM 650 O O . GLY A 1 86 ? -1.612 8.591 -4.674 1.00 91.75 86 GLY A O 1
ATOM 651 N N . ALA A 1 87 ? 0.451 8.532 -3.773 1.00 93.00 87 ALA A N 1
ATOM 652 C CA . ALA A 1 87 ? 1.014 7.625 -4.773 1.00 93.00 87 ALA A CA 1
ATOM 653 C C . ALA A 1 87 ? 0.420 6.210 -4.675 1.00 93.00 87 ALA A C 1
ATOM 655 O O . ALA A 1 87 ? 0.104 5.631 -5.708 1.00 93.00 87 ALA A O 1
ATOM 656 N N . ALA A 1 88 ? 0.190 5.689 -3.461 1.00 95.12 88 ALA A N 1
ATOM 657 C CA . ALA A 1 88 ? -0.523 4.419 -3.280 1.00 95.12 88 ALA A CA 1
ATOM 658 C C . ALA A 1 88 ? -1.934 4.478 -3.882 1.00 95.12 88 ALA A C 1
ATOM 660 O O . ALA A 1 88 ? -2.317 3.619 -4.669 1.00 95.12 88 ALA A O 1
ATOM 661 N N . ARG A 1 89 ? -2.702 5.527 -3.555 1.00 94.88 89 ARG A N 1
ATOM 662 C CA . ARG A 1 89 ? -4.048 5.729 -4.109 1.00 94.88 89 ARG A CA 1
ATOM 663 C C . ARG A 1 89 ? -4.027 5.796 -5.638 1.00 94.88 89 ARG A C 1
ATOM 665 O O . ARG A 1 89 ? -4.882 5.193 -6.278 1.00 94.88 89 ARG A O 1
ATOM 672 N N . ALA A 1 90 ? -3.069 6.524 -6.211 1.00 92.69 90 ALA A N 1
ATOM 673 C CA . ALA A 1 90 ? -2.896 6.598 -7.657 1.00 92.69 90 ALA A CA 1
ATOM 674 C C . ALA A 1 90 ? -2.595 5.220 -8.262 1.00 92.69 90 ALA A C 1
ATOM 676 O O . ALA A 1 90 ? -3.206 4.868 -9.262 1.00 92.69 90 ALA A O 1
ATOM 677 N N . GLY A 1 91 ? -1.744 4.406 -7.633 1.00 94.38 91 GLY A N 1
ATOM 678 C CA . GLY A 1 91 ? -1.442 3.073 -8.150 1.00 94.38 91 GLY A CA 1
ATOM 679 C C . GLY A 1 91 ? -2.625 2.108 -8.125 1.00 94.38 91 GLY A C 1
ATOM 680 O O . GLY A 1 91 ? -2.814 1.384 -9.095 1.00 94.38 91 GLY A O 1
ATOM 681 N N . PHE A 1 92 ? -3.498 2.162 -7.112 1.00 95.38 92 PHE A N 1
ATOM 682 C CA . PHE A 1 92 ? -4.758 1.402 -7.152 1.00 95.38 92 PHE A CA 1
ATOM 683 C C . PHE A 1 92 ? -5.688 1.854 -8.282 1.00 95.38 92 PHE A C 1
ATOM 685 O O . PHE A 1 92 ? -6.352 1.015 -8.886 1.00 95.38 92 PHE A O 1
ATOM 692 N N . ASN A 1 93 ? -5.725 3.153 -8.599 1.00 94.06 93 ASN A N 1
ATOM 693 C CA . ASN A 1 93 ? -6.474 3.634 -9.761 1.00 94.06 93 ASN A CA 1
ATOM 694 C C . ASN A 1 93 ? -5.873 3.113 -11.075 1.00 94.06 93 ASN A C 1
ATOM 696 O O . ASN A 1 93 ? -6.633 2.640 -11.914 1.00 94.06 93 ASN A O 1
ATOM 700 N N . GLU A 1 94 ? -4.543 3.106 -11.221 1.00 92.12 94 GLU A N 1
ATOM 701 C CA . GLU A 1 94 ? -3.887 2.580 -12.435 1.00 92.12 94 GLU A CA 1
ATOM 702 C C . GLU A 1 94 ? -3.988 1.067 -12.580 1.00 92.12 94 GLU A C 1
ATOM 704 O O . GLU A 1 94 ? -3.986 0.542 -13.694 1.00 92.12 94 GLU A O 1
ATOM 709 N N . MET A 1 95 ? -4.143 0.355 -11.469 1.00 92.81 95 MET A N 1
ATOM 710 C CA . MET A 1 95 ? -4.500 -1.058 -11.484 1.00 92.81 95 MET A CA 1
ATOM 711 C C . MET A 1 95 ? -5.972 -1.302 -11.862 1.00 92.81 95 MET A C 1
ATOM 713 O O . MET A 1 95 ? -6.337 -2.436 -12.141 1.00 92.81 95 MET A O 1
ATOM 717 N N . GLY A 1 96 ? -6.817 -0.267 -11.922 1.00 94.19 96 GLY A N 1
ATOM 718 C CA . GLY A 1 96 ? -8.246 -0.402 -12.217 1.00 94.19 96 GLY A CA 1
ATOM 719 C C . GLY A 1 96 ? -9.114 -0.710 -10.993 1.00 94.19 96 GLY A C 1
ATOM 720 O O . GLY A 1 96 ? -10.252 -1.149 -11.146 1.00 94.19 96 GLY A O 1
ATOM 721 N N . PHE A 1 97 ? -8.620 -0.444 -9.777 1.00 95.69 97 PHE A N 1
ATOM 722 C CA . PHE A 1 97 ? -9.311 -0.721 -8.511 1.00 95.69 97 PHE A CA 1
ATOM 723 C C . PHE A 1 97 ? -9.669 0.564 -7.735 1.00 95.69 97 PHE A C 1
ATOM 725 O O . PHE A 1 97 ? -9.161 0.799 -6.632 1.00 95.69 97 PHE A O 1
ATOM 732 N N . PRO A 1 98 ? -10.590 1.406 -8.247 1.00 95.31 98 PRO A N 1
ATOM 733 C CA . PRO A 1 98 ? -10.949 2.674 -7.604 1.00 95.31 98 PRO A CA 1
ATOM 734 C C . PRO A 1 98 ? -11.598 2.493 -6.223 1.00 95.31 98 PRO A C 1
ATOM 736 O O . PRO A 1 98 ? -11.456 3.353 -5.355 1.00 95.31 98 PRO A O 1
ATOM 739 N N . ALA A 1 99 ? -12.271 1.364 -5.979 1.00 94.88 99 ALA A N 1
ATOM 740 C CA . ALA A 1 99 ? -12.818 1.038 -4.662 1.00 94.88 99 ALA A CA 1
ATOM 741 C C . ALA A 1 99 ? -11.707 0.822 -3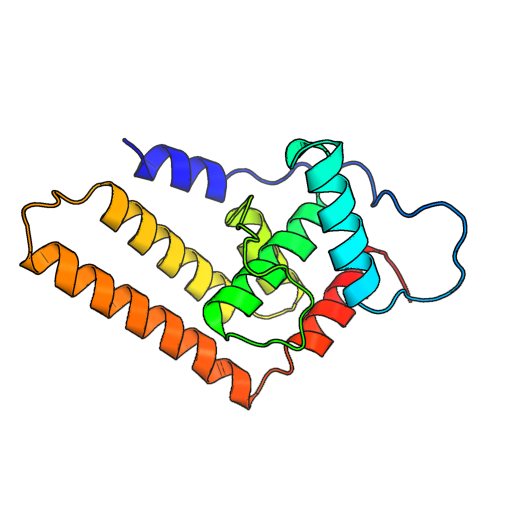.617 1.00 94.88 99 ALA A C 1
ATOM 743 O O . ALA A 1 99 ? -11.798 1.338 -2.502 1.00 94.88 99 ALA A O 1
ATOM 744 N N . LEU A 1 100 ? -10.617 0.137 -3.988 1.00 95.56 100 LEU A N 1
ATOM 745 C CA . LEU A 1 100 ? -9.445 -0.014 -3.119 1.00 95.56 100 LEU A CA 1
ATOM 746 C C . LEU A 1 100 ? -8.733 1.324 -2.917 1.00 95.56 100 LEU A C 1
ATOM 748 O O . LEU A 1 100 ? -8.350 1.653 -1.795 1.00 95.56 100 LEU A O 1
ATOM 752 N N . ALA A 1 101 ? -8.629 2.143 -3.967 1.00 95.12 101 ALA A N 1
ATOM 753 C CA . ALA A 1 101 ? -8.093 3.498 -3.863 1.00 95.12 101 ALA A CA 1
ATOM 754 C C . ALA A 1 101 ? -8.878 4.351 -2.843 1.00 95.12 101 ALA A C 1
ATOM 756 O O . ALA A 1 101 ? -8.294 5.131 -2.084 1.00 95.12 101 ALA A O 1
ATOM 757 N N . GLU A 1 102 ? -10.200 4.187 -2.791 1.00 95.50 102 GLU A N 1
ATOM 758 C CA . GLU A 1 102 ? -11.057 4.860 -1.816 1.00 95.50 102 GLU A CA 1
ATOM 759 C C . GLU A 1 102 ? -10.879 4.310 -0.394 1.00 95.50 102 GLU A C 1
ATOM 761 O O . GLU A 1 102 ? -10.780 5.095 0.552 1.00 95.50 102 GLU A O 1
ATOM 766 N N . LEU A 1 103 ? -10.729 2.991 -0.223 1.00 95.12 103 LEU A N 1
ATOM 767 C CA . LEU A 1 103 ? -10.387 2.401 1.077 1.00 95.12 103 LEU A CA 1
ATOM 768 C C . LEU A 1 103 ? -9.062 2.946 1.617 1.00 95.12 103 LEU A C 1
ATOM 770 O O . LEU A 1 103 ? -8.986 3.304 2.792 1.00 95.12 103 LEU A O 1
ATOM 774 N N . VAL A 1 104 ? -8.041 3.092 0.767 1.00 94.00 104 VAL A N 1
ATOM 775 C CA . VAL A 1 104 ? -6.764 3.715 1.151 1.00 94.00 104 VAL A CA 1
ATOM 776 C C . VAL A 1 104 ? -6.973 5.152 1.619 1.00 94.00 104 VAL A C 1
ATOM 778 O O . VAL A 1 104 ? -6.429 5.554 2.647 1.00 94.00 104 VAL A O 1
ATOM 781 N N . ARG A 1 105 ? -7.798 5.935 0.913 1.00 94.50 105 ARG A N 1
ATOM 782 C CA . ARG A 1 105 ? -8.120 7.312 1.314 1.00 94.50 105 ARG A CA 1
ATOM 783 C C . ARG A 1 105 ? -8.784 7.355 2.694 1.00 94.50 105 ARG A C 1
ATOM 785 O O . ARG A 1 105 ? -8.377 8.158 3.534 1.00 94.50 105 ARG A O 1
ATOM 792 N N . LEU A 1 106 ? -9.783 6.505 2.933 1.00 95.44 106 LEU A N 1
ATOM 793 C CA . LEU A 1 106 ? -10.487 6.417 4.218 1.00 95.44 106 LEU A CA 1
ATOM 794 C C . LEU A 1 106 ? -9.553 5.973 5.347 1.00 95.44 106 LEU A C 1
ATOM 796 O O . LEU A 1 106 ? -9.589 6.545 6.435 1.00 95.44 106 LEU A O 1
ATOM 800 N N . PHE A 1 107 ? -8.669 5.015 5.070 1.00 93.12 107 PHE A N 1
ATOM 801 C CA . PHE A 1 107 ? -7.671 4.536 6.020 1.00 93.12 107 PHE A CA 1
ATOM 802 C C . PHE A 1 107 ? -6.733 5.656 6.472 1.00 93.12 107 PHE A C 1
ATOM 804 O O . PHE A 1 107 ? -6.526 5.861 7.666 1.00 93.12 107 PHE A O 1
ATOM 811 N N . VAL A 1 108 ? -6.231 6.449 5.526 1.00 92.56 108 VAL A N 1
ATOM 812 C CA . VAL A 1 108 ? -5.354 7.591 5.818 1.00 92.56 108 VAL A CA 1
ATOM 813 C C . VAL A 1 108 ? -6.068 8.662 6.628 1.00 92.56 108 VAL A C 1
ATOM 815 O O . VAL A 1 108 ? -5.468 9.230 7.538 1.00 92.56 108 VAL A O 1
ATOM 818 N N . LEU A 1 109 ? -7.341 8.934 6.331 1.00 91.06 109 LEU A N 1
ATOM 819 C CA . LEU A 1 109 ? -8.133 9.876 7.119 1.00 91.06 109 LEU A CA 1
ATOM 820 C C . LEU A 1 109 ? -8.316 9.405 8.561 1.00 91.06 109 LEU A C 1
ATOM 822 O O . LEU A 1 109 ? -8.192 10.214 9.477 1.00 91.06 109 LEU A O 1
ATOM 826 N N . GLU A 1 110 ? -8.560 8.114 8.773 1.00 93.38 110 GLU A N 1
ATOM 827 C CA . GLU A 1 110 ? -8.694 7.563 10.120 1.00 93.38 110 GLU A CA 1
ATOM 828 C C . GLU A 1 110 ? -7.359 7.585 10.880 1.00 93.38 110 GLU A C 1
ATOM 830 O O . GLU A 1 110 ? -7.328 7.948 12.056 1.00 93.38 110 GLU A O 1
ATOM 835 N N . LEU A 1 111 ? -6.237 7.285 10.215 1.00 89.12 111 LEU A N 1
ATOM 836 C CA . LEU A 1 111 ? -4.903 7.435 10.807 1.00 89.12 111 LEU A C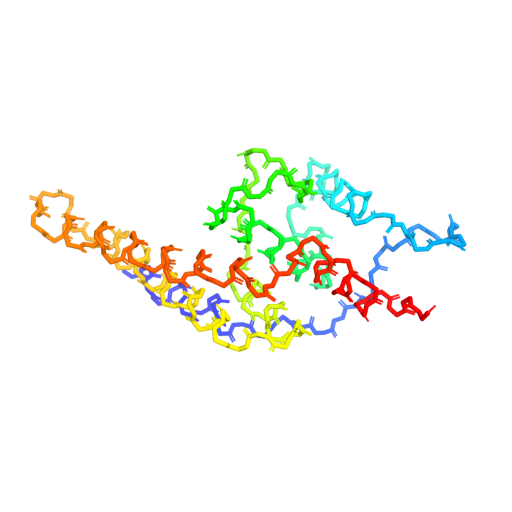A 1
ATOM 837 C C . LEU A 1 111 ? -4.595 8.893 11.173 1.00 89.12 111 LEU A C 1
ATOM 839 O O . LEU A 1 111 ? -4.057 9.156 12.247 1.00 89.12 111 LEU A O 1
ATOM 843 N N . ALA A 1 112 ? -4.956 9.841 10.303 1.00 87.31 112 ALA A N 1
ATOM 844 C CA . ALA A 1 112 ? -4.796 11.271 10.552 1.00 87.31 112 ALA A CA 1
ATOM 845 C C . ALA A 1 112 ? -5.625 11.719 11.760 1.00 87.31 112 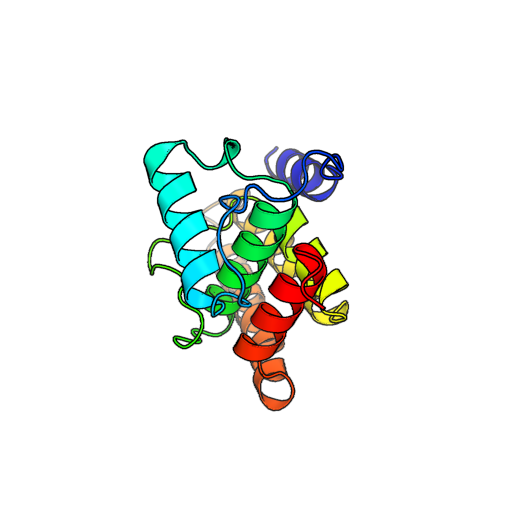ALA A C 1
ATOM 847 O O . ALA A 1 112 ? -5.108 12.374 12.662 1.00 87.31 112 ALA A O 1
ATOM 848 N N . TYR A 1 113 ? -6.896 11.311 11.795 1.00 88.19 113 TYR A N 1
ATOM 849 C CA . TYR A 1 113 ? -7.789 11.550 12.921 1.00 88.19 113 TYR A CA 1
ATOM 850 C C . TYR A 1 113 ? -7.194 11.004 14.218 1.00 88.19 113 TYR A C 1
ATOM 852 O O . TYR A 1 113 ? -7.140 11.716 15.217 1.00 88.19 113 TYR A O 1
ATOM 860 N N . ARG A 1 114 ? -6.676 9.772 14.192 1.00 87.94 114 ARG A N 1
ATOM 861 C CA . ARG A 1 114 ? -6.044 9.140 15.351 1.00 87.94 114 ARG A CA 1
ATOM 862 C C . ARG A 1 114 ? -4.802 9.884 15.833 1.00 87.94 114 ARG A C 1
ATOM 864 O O . ARG A 1 114 ? -4.601 9.984 17.037 1.00 87.94 114 ARG A O 1
ATOM 871 N N . ALA A 1 115 ? -3.979 10.401 14.927 1.00 85.88 115 ALA A N 1
ATOM 872 C CA . ALA A 1 115 ? -2.800 11.182 15.296 1.00 85.88 115 ALA A CA 1
ATOM 873 C C . ALA A 1 115 ? -3.165 12.499 16.009 1.00 85.88 115 ALA A C 1
ATOM 875 O O . ALA A 1 115 ? -2.396 12.973 16.841 1.00 85.88 115 ALA A O 1
ATOM 876 N N . ASP A 1 116 ? -4.336 13.066 15.703 1.00 87.12 116 ASP A N 1
ATOM 877 C CA . ASP A 1 116 ? -4.874 14.267 16.348 1.00 87.12 116 ASP A CA 1
ATOM 878 C C . ASP A 1 116 ? -5.742 13.939 17.599 1.00 87.12 116 ASP A C 1
ATOM 880 O O . ASP A 1 116 ? -6.191 14.855 18.294 1.00 87.12 116 ASP A O 1
ATOM 884 N N . LEU A 1 117 ? -5.988 12.658 17.927 1.00 86.50 117 LEU A N 1
ATOM 885 C CA . LEU A 1 117 ? -6.784 12.267 19.099 1.00 86.50 117 LEU A CA 1
ATOM 886 C C . LEU A 1 117 ? -6.042 12.515 20.417 1.00 86.50 117 LEU A C 1
ATOM 888 O O . LEU A 1 117 ? -4.864 12.195 20.576 1.00 86.50 117 LEU A O 1
ATOM 892 N N . ASN A 1 118 ? -6.785 12.966 21.433 1.00 82.06 118 ASN A N 1
ATOM 893 C CA . ASN A 1 118 ? -6.289 12.947 22.805 1.00 82.06 118 ASN A CA 1
ATOM 894 C C . ASN A 1 118 ? -6.132 11.490 23.278 1.00 82.06 118 ASN A C 1
ATOM 896 O O . ASN A 1 118 ? -7.116 10.756 23.400 1.00 82.06 118 ASN A O 1
ATOM 900 N N . VAL A 1 119 ? -4.897 11.092 23.595 1.00 75.56 119 VAL A N 1
ATOM 901 C CA . VAL A 1 119 ? -4.534 9.744 24.069 1.00 75.56 119 VAL A CA 1
ATOM 902 C C . VAL A 1 119 ? -5.308 9.345 25.333 1.00 75.56 119 VAL A C 1
ATOM 904 O O . VAL A 1 119 ? -5.603 8.171 25.531 1.00 75.56 119 VAL A O 1
ATOM 907 N N . GLN A 1 120 ? -5.718 10.313 26.156 1.00 82.00 120 GLN A N 1
ATOM 908 C CA . GLN A 1 120 ? -6.493 10.057 27.375 1.00 82.00 120 GLN A CA 1
ATOM 909 C C . GLN A 1 120 ? -7.971 9.725 27.103 1.00 82.00 120 GLN A C 1
ATOM 911 O O . GLN A 1 120 ? -8.664 9.219 27.983 1.00 82.00 120 GLN A O 1
ATOM 916 N N . ASN A 1 121 ? -8.474 9.962 25.887 1.00 85.69 121 ASN A N 1
ATOM 917 C CA . ASN A 1 121 ? -9.838 9.601 25.511 1.00 85.69 121 ASN A CA 1
ATOM 918 C C . ASN A 1 121 ? -9.894 8.139 25.032 1.00 85.69 121 ASN A C 1
ATOM 920 O O . ASN A 1 121 ? -9.852 7.852 23.832 1.00 85.69 121 ASN A O 1
ATOM 924 N N . GLY A 1 122 ? -9.965 7.201 25.980 1.00 83.38 122 GLY A N 1
ATOM 925 C CA . GLY A 1 122 ? -9.965 5.757 25.703 1.00 83.38 122 GLY A CA 1
ATOM 926 C C . GLY A 1 122 ? -11.091 5.297 24.767 1.00 83.38 122 GLY A C 1
ATOM 927 O O . GLY A 1 122 ? -10.868 4.447 23.901 1.00 83.38 122 GLY A O 1
ATOM 928 N N . THR A 1 123 ? -12.277 5.903 24.865 1.00 89.44 123 THR A N 1
ATOM 929 C CA . THR A 1 123 ? -13.435 5.577 24.017 1.00 89.44 123 THR A CA 1
ATOM 930 C C . THR A 1 123 ? -13.194 5.967 22.560 1.00 89.44 123 THR A C 1
ATOM 932 O O . THR A 1 123 ? -13.379 5.143 21.664 1.00 89.44 123 THR A O 1
ATOM 935 N N . ALA A 1 124 ? -12.723 7.193 22.307 1.00 85.94 124 ALA A N 1
ATOM 936 C CA . ALA A 1 124 ? -12.412 7.648 20.951 1.00 85.94 124 ALA A CA 1
ATOM 937 C C . ALA A 1 124 ? -11.261 6.840 20.329 1.00 85.94 124 ALA A C 1
ATOM 939 O O . ALA A 1 124 ? -11.327 6.460 19.158 1.00 85.94 124 ALA A O 1
ATOM 940 N N . ASN A 1 125 ? -10.243 6.507 21.131 1.00 88.31 125 ASN A N 1
ATOM 941 C CA . ASN A 1 125 ? -9.136 5.655 20.701 1.00 88.31 125 ASN A CA 1
ATOM 942 C C . ASN A 1 125 ? -9.606 4.254 20.295 1.00 88.31 125 ASN A C 1
ATOM 944 O O . ASN A 1 125 ? -9.180 3.755 19.252 1.00 88.31 125 ASN A O 1
ATOM 948 N N . SER A 1 126 ? -10.489 3.639 21.081 1.00 90.44 126 SER A N 1
ATOM 949 C CA . SER A 1 126 ? -11.027 2.303 20.796 1.00 90.44 126 SER A CA 1
ATOM 950 C C . SER A 1 126 ? -11.917 2.309 19.552 1.00 90.44 126 SER A C 1
ATOM 952 O O . SER A 1 126 ? -11.745 1.474 18.668 1.00 90.44 126 SER A O 1
ATOM 954 N N . ALA A 1 127 ? -12.804 3.301 19.420 1.00 92.62 127 ALA A N 1
ATOM 955 C CA . ALA A 1 127 ? -13.659 3.449 18.242 1.00 92.62 127 ALA A CA 1
ATOM 956 C C . ALA A 1 127 ? -12.847 3.649 16.951 1.00 92.62 127 ALA A C 1
ATOM 958 O O . ALA A 1 127 ? -13.183 3.086 15.911 1.00 92.62 127 ALA A O 1
ATOM 959 N N . SER A 1 128 ? -11.758 4.418 17.023 1.00 91.94 128 SER A N 1
ATOM 960 C CA . SER A 1 128 ? -10.831 4.597 15.904 1.00 91.94 128 SER A CA 1
ATOM 961 C C . SER A 1 128 ? -10.144 3.288 15.503 1.00 91.94 128 SER A C 1
ATOM 963 O O . SER A 1 128 ? -10.126 2.947 14.322 1.00 91.94 128 SER A O 1
ATOM 965 N N . LEU A 1 129 ? -9.656 2.497 16.470 1.00 92.94 129 LEU A N 1
ATOM 966 C CA . LEU A 1 129 ? -9.069 1.179 16.182 1.00 92.94 129 LEU A CA 1
ATOM 967 C C . LEU A 1 129 ? -10.072 0.233 15.518 1.00 92.94 129 LEU A C 1
ATOM 969 O O . LEU A 1 129 ? -9.705 -0.476 14.584 1.00 92.94 129 LEU A O 1
ATOM 973 N N . LEU A 1 130 ? -11.332 0.248 15.958 1.00 95.25 130 LEU A N 1
ATOM 974 C CA . LEU A 1 130 ? -12.388 -0.554 15.341 1.00 95.25 130 LEU A CA 1
ATOM 975 C C . LEU A 1 130 ? -12.628 -0.145 13.883 1.00 95.25 130 LEU A C 1
ATOM 977 O O . LEU A 1 130 ? -12.717 -1.014 13.022 1.00 95.25 130 LEU A O 1
ATOM 981 N N . ARG A 1 131 ? -12.663 1.158 13.570 1.00 95.31 131 ARG A N 1
ATOM 982 C CA . ARG A 1 131 ? -12.790 1.625 12.177 1.00 95.31 131 ARG A CA 1
ATOM 983 C C . ARG A 1 131 ? -11.591 1.227 11.319 1.00 95.31 131 ARG A C 1
ATOM 985 O O . ARG A 1 131 ? -11.787 0.784 10.193 1.00 95.31 131 ARG A O 1
ATOM 992 N N . ILE A 1 132 ? -10.370 1.317 11.850 1.00 93.94 132 ILE A N 1
ATOM 993 C CA . ILE A 1 132 ? -9.148 0.836 11.179 1.00 93.94 132 ILE A CA 1
ATOM 994 C C . ILE A 1 132 ? -9.255 -0.665 10.879 1.00 93.94 132 ILE A C 1
ATOM 996 O O . ILE A 1 132 ? -8.966 -1.082 9.759 1.00 93.94 132 ILE A O 1
ATOM 1000 N N . ALA A 1 133 ? -9.697 -1.468 11.850 1.00 94.31 133 ALA A N 1
ATOM 1001 C CA . ALA A 1 133 ? -9.873 -2.908 11.676 1.00 94.31 133 ALA A CA 1
ATOM 1002 C C . ALA A 1 133 ? -10.923 -3.231 10.602 1.00 94.31 133 ALA A C 1
ATOM 1004 O O . ALA A 1 133 ? -10.665 -4.061 9.735 1.00 94.31 133 ALA A O 1
ATOM 1005 N N . VAL A 1 134 ? -12.060 -2.527 10.603 1.00 96.19 134 VAL A N 1
ATOM 1006 C CA . VAL A 1 134 ? -13.103 -2.670 9.574 1.00 96.19 134 VAL A CA 1
ATOM 1007 C C . VAL A 1 134 ? -12.570 -2.297 8.192 1.00 96.19 134 VAL A C 1
ATOM 1009 O O . VAL A 1 134 ? -12.782 -3.039 7.242 1.00 96.19 134 VAL A O 1
ATOM 1012 N N . LEU A 1 135 ? -11.837 -1.187 8.061 1.00 95.12 135 LEU A N 1
ATOM 1013 C CA . LEU A 1 135 ? -11.246 -0.783 6.781 1.00 95.12 135 LEU A CA 1
ATOM 1014 C C . LEU A 1 135 ? -10.242 -1.818 6.262 1.00 95.12 135 LEU A C 1
ATOM 1016 O O . LEU A 1 135 ? -10.234 -2.108 5.066 1.00 95.12 135 LEU A O 1
ATOM 1020 N N . LYS A 1 136 ? -9.429 -2.399 7.152 1.00 93.88 136 LYS A N 1
ATOM 1021 C CA . LYS A 1 136 ? -8.508 -3.483 6.798 1.00 93.88 136 LYS A CA 1
ATOM 1022 C C . LYS A 1 136 ? -9.269 -4.727 6.341 1.00 93.88 136 LYS A C 1
ATOM 1024 O O . LYS A 1 136 ? -8.962 -5.252 5.279 1.00 93.88 136 LYS A O 1
ATOM 1029 N N . GLN A 1 137 ? -10.294 -5.147 7.079 1.00 93.75 137 GLN A N 1
ATOM 1030 C CA . GLN A 1 137 ? -11.116 -6.301 6.717 1.00 93.75 137 GLN A CA 1
ATOM 1031 C C . GLN A 1 137 ? -11.819 -6.105 5.366 1.00 93.75 137 GLN A C 1
ATOM 1033 O O . GLN A 1 137 ? -11.816 -7.009 4.537 1.00 93.75 137 GLN A O 1
ATOM 1038 N N . SER A 1 138 ? -12.368 -4.915 5.111 1.00 94.06 138 SER A N 1
ATOM 1039 C CA . SER A 1 138 ? -12.972 -4.572 3.819 1.00 94.06 138 SER A CA 1
ATOM 1040 C C . SER A 1 138 ? -11.963 -4.613 2.673 1.00 94.06 138 SER A C 1
ATOM 1042 O O . SER A 1 138 ? -12.320 -4.995 1.564 1.00 94.06 138 SER A O 1
ATOM 1044 N N . PHE A 1 139 ? -10.704 -4.241 2.924 1.00 94.31 139 PHE A N 1
ATOM 1045 C CA . PHE A 1 139 ? -9.637 -4.382 1.936 1.00 94.31 139 PHE A CA 1
ATOM 1046 C C . PHE A 1 139 ? -9.307 -5.861 1.698 1.00 94.31 139 PHE A C 1
ATOM 1048 O O . PHE A 1 139 ? -9.276 -6.302 0.555 1.00 94.31 139 PHE A O 1
ATOM 1055 N N . GLN A 1 140 ? -9.121 -6.642 2.763 1.00 92.44 140 GLN A N 1
ATOM 1056 C CA . GLN A 1 140 ? -8.803 -8.074 2.688 1.00 92.44 140 GLN A CA 1
ATOM 1057 C C . GLN A 1 140 ? -9.900 -8.897 2.008 1.00 92.44 140 GLN A C 1
ATOM 1059 O O . GLN A 1 140 ? -9.606 -9.874 1.333 1.00 92.44 140 GLN A O 1
ATOM 1064 N N . ALA A 1 141 ? -11.166 -8.483 2.106 1.00 91.81 141 ALA A N 1
ATOM 1065 C CA . ALA A 1 141 ? -12.261 -9.141 1.395 1.00 91.81 141 ALA A CA 1
ATOM 1066 C C . ALA A 1 141 ? -12.045 -9.187 -0.132 1.00 91.81 141 ALA A C 1
ATOM 1068 O O . ALA A 1 141 ? -12.550 -10.095 -0.785 1.00 91.81 141 ALA A O 1
ATOM 1069 N N . SER A 1 142 ? -11.265 -8.256 -0.693 1.00 87.56 142 SER A N 1
ATOM 1070 C CA . SER A 1 142 ? -10.924 -8.255 -2.121 1.00 87.56 142 SER A CA 1
ATOM 1071 C C . SER A 1 142 ? -9.892 -9.316 -2.528 1.00 87.56 142 SER A C 1
ATOM 1073 O O . SER A 1 142 ? -9.787 -9.621 -3.713 1.00 87.56 142 SER A O 1
ATOM 1075 N N . GLU A 1 143 ? -9.184 -9.942 -1.577 1.00 83.62 143 GLU A N 1
ATOM 1076 C CA . GLU A 1 143 ? -8.242 -11.042 -1.856 1.00 83.62 143 GLU A CA 1
ATOM 1077 C C . GLU A 1 143 ? -8.934 -12.288 -2.430 1.00 83.62 143 GLU A C 1
ATOM 1079 O O . GLU A 1 143 ? -8.276 -13.124 -3.042 1.00 83.62 143 GLU A O 1
ATOM 1084 N N . GLY A 1 144 ? -10.256 -12.419 -2.261 1.00 80.38 144 GLY A N 1
ATOM 1085 C CA . GLY A 1 144 ? -11.028 -13.500 -2.880 1.00 80.38 144 GLY A CA 1
ATOM 1086 C C . GLY A 1 144 ? -11.122 -13.392 -4.405 1.00 80.38 144 GLY A C 1
ATOM 1087 O O . GLY A 1 144 ? -11.240 -14.416 -5.075 1.00 80.38 144 GLY A O 1
ATOM 1088 N N . ASP A 1 145 ? -11.022 -12.171 -4.941 1.00 88.12 145 ASP A N 1
ATOM 1089 C CA . ASP A 1 145 ? -11.259 -11.869 -6.357 1.00 88.12 145 ASP A CA 1
ATOM 1090 C C . ASP A 1 145 ? -10.012 -11.323 -7.077 1.00 88.12 145 ASP A C 1
ATOM 1092 O O . ASP A 1 145 ? -9.962 -11.318 -8.308 1.00 88.12 145 ASP A O 1
ATOM 1096 N N . ILE A 1 146 ? -9.007 -10.847 -6.331 1.00 90.88 146 ILE A N 1
ATOM 1097 C CA . ILE A 1 146 ? -7.840 -10.138 -6.870 1.00 90.88 146 ILE A CA 1
ATOM 1098 C C . ILE A 1 146 ? -6.547 -10.872 -6.504 1.00 90.88 146 ILE A C 1
ATOM 1100 O O . ILE A 1 146 ? -6.178 -10.973 -5.335 1.00 90.88 146 ILE A O 1
ATOM 1104 N N . ASP A 1 147 ? -5.792 -11.304 -7.518 1.00 92.19 147 ASP A N 1
ATOM 1105 C CA . ASP A 1 147 ? -4.433 -11.825 -7.333 1.00 92.19 147 ASP A CA 1
ATOM 1106 C C . ASP A 1 147 ? -3.421 -10.671 -7.288 1.00 92.19 147 ASP A C 1
ATOM 1108 O O . ASP A 1 147 ? -2.821 -10.285 -8.293 1.00 92.19 147 ASP A O 1
ATOM 1112 N N . PHE A 1 148 ? -3.246 -10.080 -6.105 1.00 92.38 148 PHE A N 1
ATOM 1113 C CA . PHE A 1 148 ? -2.425 -8.881 -5.934 1.00 92.38 148 PHE A CA 1
ATOM 1114 C C . PHE A 1 148 ? -0.982 -8.972 -6.461 1.00 92.38 148 PHE A C 1
ATOM 1116 O O . PHE A 1 148 ? -0.533 -7.992 -7.059 1.00 92.38 148 PHE A O 1
ATOM 1123 N N . PRO A 1 149 ? -0.232 -10.079 -6.293 1.00 91.00 149 PRO A N 1
ATOM 1124 C CA . PRO A 1 149 ? 1.096 -10.205 -6.893 1.00 91.00 149 PRO A CA 1
ATOM 1125 C C . PRO A 1 149 ? 1.085 -10.011 -8.412 1.00 91.00 149 PRO A C 1
ATOM 1127 O O . PRO A 1 149 ? 1.929 -9.288 -8.942 1.00 91.00 149 PRO A O 1
ATOM 1130 N N . ARG A 1 150 ? 0.093 -10.591 -9.098 1.00 91.06 150 ARG A N 1
ATOM 1131 C CA . ARG A 1 150 ? -0.097 -10.428 -10.542 1.00 91.06 150 ARG A CA 1
ATOM 1132 C C . ARG A 1 150 ? -0.486 -8.996 -10.902 1.00 91.06 150 ARG A C 1
ATOM 1134 O O . ARG A 1 150 ? -0.003 -8.461 -11.894 1.00 91.06 150 ARG A O 1
ATOM 1141 N N . GLU A 1 151 ? -1.325 -8.348 -10.104 1.00 93.44 151 GLU A N 1
ATOM 1142 C CA . GLU A 1 151 ? -1.705 -6.952 -10.352 1.00 93.44 151 GLU A CA 1
ATOM 1143 C C . GLU A 1 151 ? -0.534 -5.979 -10.167 1.00 93.44 151 GLU A C 1
ATOM 1145 O O . GLU A 1 151 ? -0.373 -5.039 -10.949 1.00 93.44 151 GLU A O 1
ATOM 1150 N N . VAL A 1 152 ? 0.334 -6.231 -9.182 1.00 91.75 152 VAL A N 1
ATOM 1151 C CA . VAL A 1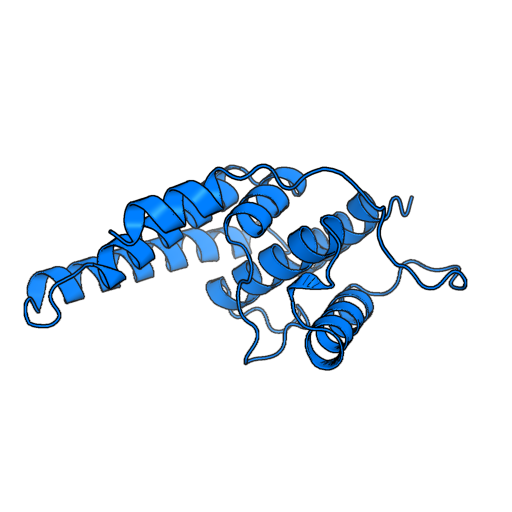 152 ? 1.586 -5.481 -8.999 1.00 91.75 152 VAL A CA 1
ATOM 1152 C C . VAL A 1 152 ? 2.531 -5.707 -10.181 1.00 91.75 152 VAL A C 1
ATOM 1154 O O . VAL A 1 152 ? 3.136 -4.750 -10.659 1.00 91.75 152 VAL A O 1
ATOM 1157 N N . GLU A 1 153 ? 2.626 -6.932 -10.700 1.00 89.31 153 GLU A N 1
ATOM 1158 C CA . GLU A 1 153 ? 3.382 -7.225 -11.923 1.00 89.31 153 GLU A CA 1
ATOM 1159 C C . GLU A 1 153 ? 2.856 -6.437 -13.124 1.00 89.31 153 GLU A C 1
ATOM 1161 O O . GLU A 1 153 ? 3.613 -5.736 -13.792 1.00 89.31 153 GLU A O 1
ATOM 1166 N N . GLN A 1 154 ? 1.545 -6.472 -13.362 1.00 90.31 154 GLN A N 1
ATOM 1167 C CA . GLN A 1 154 ? 0.928 -5.720 -14.454 1.00 90.31 154 GLN A CA 1
ATOM 1168 C C . GLN A 1 154 ? 1.080 -4.211 -14.282 1.00 90.31 154 GLN A C 1
ATOM 1170 O O . GLN A 1 154 ? 1.198 -3.479 -15.265 1.00 90.31 154 GLN A O 1
ATOM 1175 N N . LEU A 1 155 ? 1.059 -3.714 -13.044 1.00 91.19 155 LEU A N 1
ATOM 1176 C CA . LEU A 1 155 ? 1.340 -2.314 -12.762 1.00 91.19 155 LEU A CA 1
ATOM 1177 C C . LEU A 1 155 ? 2.771 -1.946 -13.164 1.00 91.19 155 LEU A C 1
ATOM 1179 O O . LEU A 1 155 ? 2.960 -0.948 -13.852 1.00 91.19 155 LEU A O 1
ATOM 1183 N N . ILE A 1 156 ? 3.755 -2.760 -12.777 1.00 88.75 156 ILE A N 1
ATOM 1184 C CA . ILE A 1 156 ? 5.158 -2.582 -13.167 1.00 88.75 156 ILE A CA 1
ATOM 1185 C C . ILE A 1 156 ? 5.263 -2.568 -14.695 1.00 88.75 156 ILE A C 1
ATOM 1187 O O . ILE A 1 156 ? 5.743 -1.583 -15.251 1.00 88.75 156 ILE A O 1
ATOM 1191 N N . CYS A 1 157 ? 4.737 -3.580 -15.389 1.00 84.94 157 CYS A N 1
ATOM 1192 C CA . CYS A 1 157 ? 4.820 -3.640 -16.849 1.00 84.94 157 CYS A CA 1
ATOM 1193 C C . CYS A 1 157 ? 4.205 -2.402 -17.523 1.00 84.94 157 CYS A C 1
ATOM 1195 O O . CYS A 1 157 ? 4.839 -1.795 -18.382 1.00 84.94 157 CYS A O 1
ATOM 1197 N N . ARG A 1 158 ? 3.021 -1.954 -17.077 1.00 85.19 158 ARG A N 1
ATOM 1198 C CA . ARG A 1 158 ? 2.370 -0.736 -17.597 1.00 85.19 158 ARG A CA 1
ATOM 1199 C C . ARG A 1 158 ? 3.206 0.522 -17.370 1.00 85.19 158 ARG A C 1
ATOM 1201 O O . ARG A 1 158 ? 3.334 1.346 -18.268 1.00 85.19 158 ARG A O 1
ATOM 1208 N N . VAL A 1 159 ? 3.756 0.681 -16.170 1.00 82.75 159 VAL A N 1
ATOM 1209 C CA . VAL A 1 159 ? 4.487 1.887 -15.756 1.00 82.75 159 VAL A CA 1
ATOM 1210 C C . VAL A 1 159 ? 5.870 1.985 -16.409 1.00 82.75 159 VAL A C 1
ATOM 1212 O O . VAL A 1 159 ? 6.365 3.092 -16.624 1.00 82.75 159 VAL A O 1
ATOM 1215 N N . TYR A 1 160 ? 6.490 0.847 -16.721 1.00 75.38 160 TYR A N 1
ATOM 1216 C CA . TYR A 1 160 ? 7.777 0.764 -17.415 1.00 75.38 160 TYR A CA 1
ATOM 1217 C C . TYR A 1 160 ? 7.639 0.564 -18.938 1.00 75.38 160 TYR A C 1
ATOM 1219 O O . TYR A 1 160 ? 8.654 0.376 -19.605 1.00 75.38 160 TYR A O 1
ATOM 1227 N N . GLU A 1 161 ? 6.417 0.619 -19.487 1.00 70.69 161 GLU A N 1
ATOM 1228 C CA . GLU A 1 161 ? 6.112 0.375 -20.911 1.00 70.69 161 GLU A CA 1
ATOM 1229 C C . GLU A 1 161 ? 6.643 -0.976 -21.434 1.00 70.69 161 GLU A C 1
ATOM 1231 O O . GLU A 1 161 ? 6.997 -1.122 -22.604 1.00 70.69 161 GLU A O 1
ATOM 1236 N N . TRP A 1 162 ? 6.704 -1.990 -20.570 1.00 58.19 162 TRP A N 1
ATOM 1237 C CA . TRP A 1 162 ? 7.037 -3.352 -20.977 1.00 58.19 162 TRP A CA 1
ATOM 1238 C C . TRP A 1 162 ? 5.800 -3.984 -21.623 1.00 58.19 162 TRP A C 1
ATOM 1240 O O . TRP A 1 162 ? 4.862 -4.375 -20.926 1.00 58.19 162 TRP A O 1
ATOM 1250 N N . ALA A 1 163 ? 5.792 -3.998 -22.958 1.00 46.41 163 ALA A N 1
ATOM 1251 C CA . ALA A 1 163 ? 4.796 -4.670 -23.794 1.00 46.41 163 ALA A CA 1
ATOM 1252 C C . ALA A 1 163 ? 5.064 -6.178 -23.899 1.00 46.41 163 ALA A C 1
ATOM 1254 O O . ALA A 1 163 ? 6.246 -6.555 -24.079 1.00 46.41 163 ALA A O 1
#

pLDDT: mean 81.42, std 17.8, range [36.94, 96.31]

Radius of gyration: 16.55 Å; chains: 1; bounding box: 35×34×51 Å

Foldseek 3Di:
DQLVVLVVLLPDDDDDDDAFPDPPDDDDLPQLLVLLVVLVVCCVPPNPVSGDLLSLLLLLLLVVCCVLAVPVLRNHDPPRDNPGLNSNLVNCVVLVNNVLSVLSVVLSSLVSVLVVDDPVPPVSNVVSVVVNVVSSVVNNVCVVPDPVSVSSSVSSCVSNVPD

Secondary structure (DSSP, 8-state):
--HHHHHHHHH-PPP--------S---S---HHHHHHHHHHHHHHH-GGG--HHHHHHHHHHHHHHHHH--TTS---TT---S-HHHHHHHHHHTT-HHHHHHHHHHHHHHHHHHTS-TT-HHHHHHHHHHHHHHHHHHHGGGGT--HHHHHHHHHHHHTT--